Protein AF-A0A4Q8QME8-F1 (afdb_monomer_lite)

Sequence (72 aa):
MKEIKEILSEIILLTNQIELEYPELYKFLEEQPMTIPAENNPKIDRDTLEDYMNGLRQLLEHYVEEHQLRRV

Organism: NCBI:txid2517819

Radius of gyration: 13.66 Å; chains: 1; bounding box: 42×21×31 Å

Foldseek 3Di:
DDDLVNLVVLQVVLLVCCCVVPVVVNVVCVVPPPPPPPDPDPPPPSVVSVVVSVVSVVVVVVVVVVVVVVVD

pLDDT: mean 72.29, std 14.07, range [40.91, 86.0]

Secondary structure (DSSP, 8-state):
---HHHHHHHHHHHHHHHHHH-HHHHHHHHHS------S--TT--HHHHHHHHHHHHHHHHHHHHHHHHTT-

Structure (mmCIF, N/CA/C/O backbone):
data_AF-A0A4Q8QME8-F1
#
_entry.id   AF-A0A4Q8QME8-F1
#
loop_
_atom_site.group_PDB
_atom_site.id
_atom_site.type_symbol
_atom_site.label_atom_id
_atom_site.label_alt_id
_atom_site.label_comp_id
_atom_site.label_asym_id
_atom_site.label_entity_id
_atom_site.label_seq_id
_atom_site.pdbx_PDB_ins_code
_atom_site.Cartn_x
_atom_site.Cartn_y
_atom_site.Cartn_z
_atom_site.occupancy
_atom_site.B_iso_or_equiv
_atom_site.auth_seq_id
_atom_site.auth_comp_id
_atom_site.auth_asym_id
_atom_site.auth_atom_id
_atom_site.pdbx_PDB_model_num
ATOM 1 N N . MET A 1 1 ? 0.464 12.342 -18.996 1.00 48.03 1 MET A N 1
ATOM 2 C CA . MET A 1 1 ? 0.965 10.985 -18.698 1.00 48.03 1 MET A CA 1
ATOM 3 C C . MET A 1 1 ? 1.611 11.079 -17.334 1.00 48.03 1 MET A C 1
ATOM 5 O O . MET A 1 1 ? 2.434 11.971 -17.193 1.00 48.03 1 MET A O 1
ATOM 9 N N . LYS A 1 2 ? 1.194 10.272 -16.351 1.00 59.75 2 LYS A N 1
ATOM 10 C CA . LYS A 1 2 ? 1.852 10.283 -15.040 1.00 59.75 2 LYS A CA 1
ATOM 11 C C . LYS A 1 2 ? 3.247 9.688 -15.188 1.00 59.75 2 LYS A C 1
ATOM 13 O O . LYS A 1 2 ? 3.402 8.665 -15.860 1.00 59.75 2 LYS A O 1
ATOM 18 N N . GLU A 1 3 ? 4.253 10.352 -14.636 1.00 79.75 3 GLU A N 1
ATOM 19 C CA . GLU A 1 3 ? 5.610 9.807 -14.639 1.00 79.75 3 GLU A CA 1
ATOM 20 C C . GLU A 1 3 ? 5.696 8.603 -13.692 1.00 79.75 3 GLU A C 1
ATOM 22 O O . GLU A 1 3 ? 4.985 8.530 -12.692 1.00 79.75 3 GLU A O 1
ATOM 27 N N . ILE A 1 4 ? 6.617 7.672 -13.963 1.00 76.69 4 ILE A N 1
ATOM 28 C CA . ILE A 1 4 ? 6.923 6.542 -13.063 1.00 76.69 4 ILE A CA 1
ATOM 29 C C . ILE A 1 4 ? 7.183 7.034 -11.630 1.00 76.69 4 ILE A C 1
ATOM 31 O O . ILE A 1 4 ? 6.770 6.405 -10.661 1.00 76.69 4 ILE A O 1
ATOM 35 N N . LYS A 1 5 ? 7.818 8.204 -11.505 1.00 76.81 5 LYS A N 1
ATOM 36 C CA . LYS A 1 5 ? 8.066 8.875 -10.227 1.00 76.81 5 LYS A CA 1
ATOM 37 C C . LYS A 1 5 ? 6.779 9.251 -9.494 1.00 76.81 5 LYS A C 1
ATOM 39 O O . LYS A 1 5 ? 6.725 9.084 -8.285 1.00 76.81 5 LYS A O 1
ATOM 44 N N . GLU A 1 6 ? 5.755 9.722 -10.205 1.00 83.38 6 GLU A N 1
ATOM 45 C CA . GLU A 1 6 ? 4.466 10.054 -9.590 1.00 83.38 6 GLU A CA 1
ATOM 46 C C . GLU A 1 6 ? 3.757 8.799 -9.085 1.00 83.38 6 GLU A C 1
ATOM 48 O O . GLU A 1 6 ? 3.249 8.802 -7.970 1.00 83.38 6 GLU A O 1
ATOM 53 N N . ILE A 1 7 ? 3.778 7.712 -9.863 1.00 82.31 7 ILE A N 1
ATOM 54 C CA . ILE A 1 7 ? 3.186 6.428 -9.455 1.00 82.31 7 ILE A CA 1
ATOM 55 C C . ILE A 1 7 ? 3.901 5.890 -8.211 1.00 82.31 7 ILE A C 1
ATOM 57 O O . ILE A 1 7 ? 3.252 5.487 -7.252 1.00 82.31 7 ILE A O 1
ATOM 61 N N . LEU A 1 8 ? 5.236 5.950 -8.181 1.00 80.00 8 LEU A N 1
ATOM 62 C CA . LEU A 1 8 ? 6.020 5.580 -7.001 1.00 80.00 8 LEU A CA 1
ATOM 63 C C . LEU A 1 8 ? 5.694 6.460 -5.792 1.00 80.00 8 LEU A C 1
ATOM 65 O O . LEU A 1 8 ? 5.534 5.936 -4.694 1.00 80.00 8 LEU A O 1
ATOM 69 N N . SER A 1 9 ? 5.568 7.776 -5.974 1.00 83.56 9 SER A N 1
ATOM 70 C CA . SER A 1 9 ? 5.155 8.672 -4.893 1.00 83.56 9 SER A CA 1
ATOM 71 C C . SER A 1 9 ? 3.764 8.327 -4.366 1.00 83.56 9 SER A C 1
ATOM 73 O O . SER A 1 9 ? 3.586 8.302 -3.152 1.00 83.56 9 SER A O 1
ATOM 75 N N . GLU A 1 10 ? 2.799 8.016 -5.235 1.00 84.69 10 GLU A N 1
ATOM 76 C CA . GLU A 1 10 ? 1.469 7.581 -4.797 1.00 84.69 10 GLU A CA 1
ATOM 77 C C . GLU A 1 10 ? 1.522 6.243 -4.056 1.00 84.69 10 GLU A C 1
ATOM 79 O O . GLU A 1 10 ? 0.905 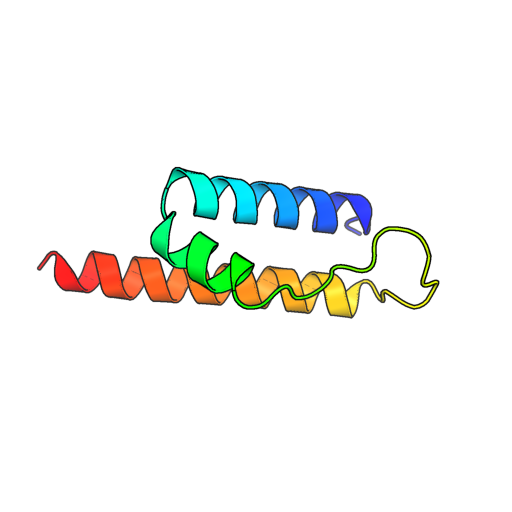6.132 -3.003 1.00 84.69 10 GLU A O 1
ATOM 84 N N . ILE A 1 11 ? 2.302 5.264 -4.533 1.00 84.12 11 ILE A N 1
ATOM 85 C CA . ILE A 1 11 ? 2.513 3.988 -3.830 1.00 84.12 11 ILE A CA 1
ATOM 86 C C . ILE A 1 11 ? 3.073 4.240 -2.428 1.00 84.12 11 ILE A C 1
ATOM 88 O O . ILE A 1 11 ? 2.517 3.729 -1.462 1.00 84.12 11 ILE A O 1
ATOM 92 N N . ILE A 1 12 ? 4.129 5.053 -2.309 1.00 82.50 12 ILE A N 1
ATOM 93 C CA . ILE A 1 12 ? 4.767 5.371 -1.023 1.00 82.50 12 ILE A CA 1
ATOM 94 C C . ILE A 1 12 ? 3.775 6.059 -0.084 1.00 82.50 12 ILE A C 1
ATOM 96 O O . ILE A 1 12 ? 3.722 5.726 1.099 1.00 82.50 12 ILE A O 1
ATOM 100 N N . LEU A 1 13 ? 2.991 7.016 -0.584 1.00 85.88 13 LEU A N 1
ATOM 101 C CA . LEU A 1 13 ? 1.969 7.690 0.217 1.00 85.88 13 LEU A CA 1
ATOM 102 C C . LEU A 1 13 ? 0.901 6.704 0.694 1.00 85.88 13 LEU A C 1
ATOM 104 O O . LEU A 1 13 ? 0.555 6.718 1.872 1.00 85.88 13 LEU A O 1
ATOM 108 N N . LEU A 1 14 ? 0.432 5.820 -0.190 1.00 85.00 14 LEU A N 1
ATOM 109 C CA . LEU A 1 14 ? -0.582 4.825 0.138 1.00 85.00 14 LEU A CA 1
AT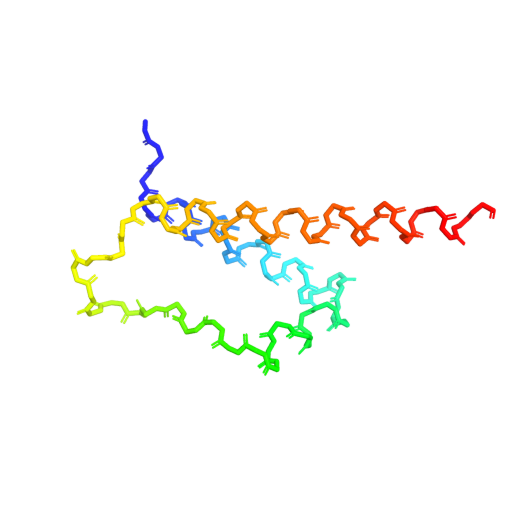OM 110 C C . LEU A 1 14 ? -0.061 3.837 1.187 1.00 85.00 14 LEU A C 1
ATOM 112 O O . LEU A 1 14 ? -0.741 3.589 2.175 1.00 85.00 14 LEU A O 1
ATOM 116 N N . THR A 1 15 ? 1.164 3.325 1.035 1.00 82.94 15 THR A N 1
ATOM 117 C CA . THR A 1 15 ? 1.762 2.413 2.020 1.00 82.94 15 THR A CA 1
ATOM 118 C C . THR A 1 15 ? 2.037 3.099 3.354 1.00 82.94 15 THR A C 1
ATOM 120 O O . THR A 1 15 ? 1.803 2.482 4.384 1.00 82.94 15 THR A O 1
ATOM 123 N N . ASN A 1 16 ? 2.454 4.372 3.364 1.00 84.38 16 ASN A N 1
ATOM 124 C CA . ASN A 1 16 ? 2.603 5.144 4.607 1.00 84.38 16 ASN A CA 1
ATOM 125 C C . ASN A 1 16 ? 1.254 5.369 5.302 1.00 84.38 16 ASN A C 1
ATOM 127 O O . ASN A 1 16 ? 1.163 5.269 6.522 1.00 84.38 16 ASN A O 1
ATOM 131 N N . GLN A 1 17 ? 0.193 5.671 4.548 1.00 84.38 17 GLN A N 1
ATOM 132 C CA . GLN A 1 17 ? -1.149 5.765 5.125 1.00 84.38 17 GLN A CA 1
ATOM 133 C C . GLN A 1 17 ? -1.597 4.425 5.702 1.00 84.38 17 GLN A C 1
ATOM 135 O O . GLN A 1 17 ? -2.142 4.392 6.799 1.00 84.38 17 GLN A O 1
ATOM 140 N N . ILE A 1 18 ? -1.327 3.321 5.004 1.00 83.62 18 ILE A N 1
ATOM 141 C CA . ILE A 1 18 ? -1.613 1.977 5.505 1.00 83.62 18 ILE A CA 1
ATOM 142 C C . ILE A 1 18 ? -0.807 1.694 6.779 1.00 83.62 18 ILE A C 1
ATOM 144 O O . ILE A 1 18 ? -1.378 1.200 7.736 1.00 83.62 18 ILE A O 1
ATOM 148 N N . GLU A 1 19 ? 0.471 2.058 6.856 1.00 83.00 19 GLU A N 1
ATOM 149 C CA . GLU A 1 19 ? 1.282 1.912 8.07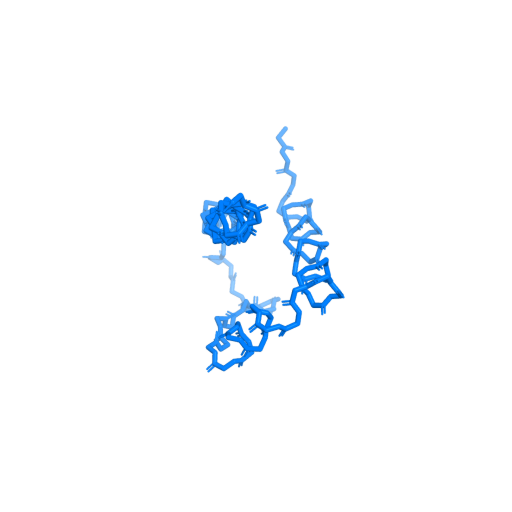4 1.00 83.00 19 GLU A CA 1
ATOM 150 C C . GLU A 1 19 ? 0.704 2.687 9.268 1.00 83.00 19 GLU A C 1
ATOM 152 O O . GLU A 1 19 ? 0.626 2.159 10.378 1.00 83.00 19 GLU A O 1
ATOM 157 N N . LEU A 1 20 ? 0.273 3.930 9.038 1.00 84.06 20 LEU A N 1
ATOM 158 C CA . LEU A 1 20 ? -0.213 4.825 10.089 1.00 84.06 20 LEU A CA 1
ATOM 159 C C . LEU A 1 20 ? -1.652 4.521 10.526 1.00 84.06 20 LEU A C 1
ATOM 161 O O . LEU A 1 20 ? -1.952 4.554 11.719 1.00 84.06 20 LEU A O 1
ATOM 165 N N . GLU A 1 21 ? -2.549 4.265 9.574 1.00 84.06 21 GLU A N 1
ATOM 166 C CA . GLU A 1 21 ? -3.984 4.077 9.822 1.00 84.06 21 GLU A CA 1
ATOM 167 C C . GLU A 1 21 ? -4.362 2.596 9.981 1.00 84.06 21 GLU A C 1
ATOM 169 O O . GLU A 1 21 ? -5.287 2.273 10.727 1.00 84.06 21 GLU A O 1
ATOM 174 N N . TYR A 1 22 ? -3.631 1.690 9.324 1.00 84.88 22 TYR A N 1
ATOM 175 C CA . TYR A 1 22 ? -3.915 0.252 9.252 1.00 84.88 22 TYR A CA 1
ATOM 176 C C . TYR A 1 22 ? -2.647 -0.601 9.474 1.00 84.88 22 TYR A C 1
ATOM 178 O O . TYR A 1 22 ? -2.294 -1.422 8.618 1.00 84.88 22 TYR A O 1
ATOM 186 N N . PRO A 1 23 ? -1.955 -0.458 10.622 1.00 81.38 23 PRO A N 1
ATOM 187 C CA . PRO A 1 23 ? -0.683 -1.138 10.882 1.00 81.38 23 PRO A CA 1
ATOM 188 C C . PRO A 1 23 ? -0.782 -2.667 10.779 1.00 81.38 23 PRO A C 1
ATOM 190 O O . PRO A 1 23 ? 0.201 -3.334 10.477 1.00 81.38 23 PRO A O 1
ATOM 193 N N . GLU A 1 24 ? -1.970 -3.240 10.991 1.00 81.94 24 GLU A N 1
ATOM 194 C CA . GLU A 1 24 ? -2.243 -4.668 10.788 1.00 81.94 24 GLU A CA 1
ATOM 195 C C . GLU A 1 24 ? -2.085 -5.086 9.320 1.00 81.94 24 GLU A C 1
ATOM 197 O O . GLU A 1 24 ? -1.471 -6.112 9.032 1.00 81.94 24 GLU A O 1
ATOM 202 N N . LEU A 1 25 ? -2.582 -4.266 8.391 1.00 79.62 25 LEU A N 1
ATOM 203 C CA . LEU A 1 25 ? -2.457 -4.484 6.953 1.00 79.62 25 LEU A CA 1
ATOM 204 C C . LEU A 1 25 ? -1.010 -4.265 6.492 1.00 79.62 25 LEU A C 1
ATOM 206 O O . LEU A 1 25 ? -0.489 -5.034 5.689 1.00 79.62 25 LEU A O 1
ATOM 210 N N . TYR A 1 26 ? -0.346 -3.241 7.039 1.00 77.88 26 TYR A N 1
ATOM 211 C CA . TYR A 1 26 ? 1.061 -2.965 6.749 1.00 77.88 26 TYR A CA 1
ATOM 212 C C . TYR A 1 26 ? 1.971 -4.108 7.198 1.00 77.88 26 TYR A C 1
ATOM 214 O O . TYR A 1 26 ? 2.866 -4.513 6.467 1.00 77.88 26 TYR A O 1
ATOM 222 N N . LYS A 1 27 ? 1.688 -4.706 8.356 1.00 72.50 27 LYS A N 1
ATOM 223 C CA . LYS A 1 27 ? 2.430 -5.863 8.858 1.00 72.50 27 LYS A CA 1
ATOM 224 C C . LYS A 1 27 ? 2.320 -7.075 7.927 1.00 72.50 27 LYS A C 1
ATOM 226 O O . LYS A 1 27 ? 3.315 -7.752 7.697 1.00 72.50 27 LYS A O 1
ATOM 231 N N . PHE A 1 28 ? 1.148 -7.299 7.326 1.00 72.56 28 PHE A N 1
ATOM 232 C CA . PHE A 1 28 ? 0.968 -8.308 6.273 1.00 72.56 28 PHE A CA 1
ATOM 233 C C . PHE A 1 28 ? 1.815 -8.012 5.023 1.00 72.56 28 PHE A C 1
ATOM 235 O O . PHE A 1 28 ? 2.332 -8.940 4.400 1.00 72.56 28 PHE A O 1
ATOM 242 N N . LEU A 1 29 ? 1.984 -6.733 4.669 1.00 69.94 29 LEU A N 1
ATOM 243 C CA . LEU A 1 29 ? 2.846 -6.299 3.564 1.00 69.94 29 LEU A CA 1
ATOM 244 C C . LEU A 1 29 ? 4.342 -6.431 3.902 1.00 69.94 29 LEU A C 1
ATOM 246 O O . LEU A 1 29 ? 5.122 -6.813 3.036 1.00 69.94 29 LEU A O 1
ATOM 250 N N . GLU A 1 30 ? 4.758 -6.174 5.145 1.00 63.81 30 GLU A N 1
ATOM 251 C CA . GLU A 1 30 ? 6.141 -6.403 5.593 1.00 63.81 30 GLU A CA 1
ATOM 252 C C . GLU A 1 30 ? 6.513 -7.893 5.615 1.00 63.81 30 GLU A C 1
ATOM 254 O O . GLU A 1 30 ? 7.646 -8.253 5.290 1.00 63.81 30 GLU A O 1
ATOM 259 N N . GLU A 1 31 ? 5.569 -8.776 5.963 1.00 57.16 31 GLU A N 1
ATOM 260 C CA . GLU A 1 31 ? 5.793 -10.229 5.957 1.00 57.16 31 GLU A CA 1
ATOM 261 C C . GLU A 1 31 ? 5.924 -10.809 4.538 1.00 57.16 31 GLU A C 1
ATOM 263 O O . GLU A 1 31 ? 6.563 -11.848 4.348 1.00 57.16 31 GLU A O 1
ATOM 268 N N . GLN A 1 32 ? 5.390 -10.123 3.525 1.00 54.09 32 GLN A N 1
ATOM 269 C CA . GLN A 1 32 ? 5.621 -10.431 2.118 1.00 54.09 32 GLN A CA 1
ATOM 270 C C . GLN A 1 32 ? 6.320 -9.257 1.432 1.00 54.09 32 GLN A C 1
ATOM 272 O O . GLN A 1 32 ? 5.658 -8.500 0.721 1.00 54.09 32 GLN A O 1
ATOM 277 N N . PRO A 1 33 ?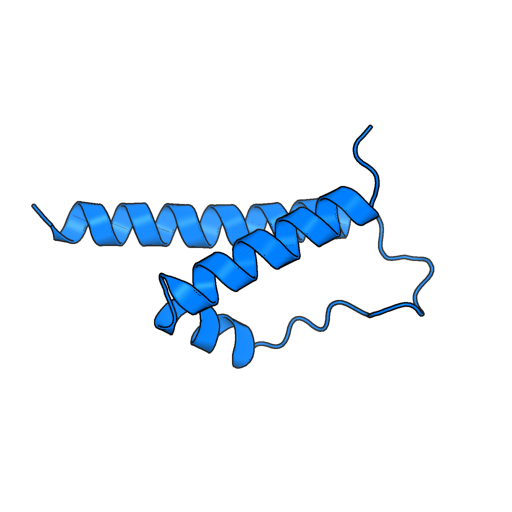 7.653 -9.113 1.574 1.00 49.94 33 PRO A N 1
ATOM 278 C CA . PRO A 1 33 ? 8.382 -8.056 0.898 1.00 49.94 33 PRO A CA 1
ATOM 279 C C . PRO A 1 33 ? 8.297 -8.308 -0.607 1.00 49.94 33 PRO A C 1
ATOM 281 O O . PRO A 1 33 ? 9.109 -9.029 -1.190 1.00 49.94 33 PRO A O 1
ATOM 284 N N . MET A 1 34 ? 7.300 -7.715 -1.260 1.00 51.03 34 MET A N 1
ATOM 285 C CA . MET A 1 34 ? 7.330 -7.521 -2.694 1.00 51.03 34 MET A CA 1
ATOM 286 C C . MET A 1 34 ? 8.436 -6.495 -2.893 1.00 51.03 34 MET A C 1
ATOM 288 O O . MET A 1 34 ? 8.246 -5.297 -2.705 1.00 51.03 34 MET A O 1
ATOM 292 N N . THR A 1 35 ? 9.650 -6.996 -3.116 1.00 49.97 35 THR A N 1
ATOM 293 C CA . THR A 1 35 ? 10.841 -6.184 -3.315 1.00 49.97 35 THR A CA 1
ATOM 294 C C . THR A 1 35 ? 10.561 -5.275 -4.499 1.00 49.97 35 THR A C 1
ATOM 296 O O . THR A 1 35 ? 10.708 -5.714 -5.639 1.00 49.97 35 THR A O 1
ATOM 299 N N . ILE A 1 36 ? 10.129 -4.036 -4.255 1.00 52.34 36 ILE A N 1
ATOM 300 C CA . ILE A 1 36 ? 10.153 -3.007 -5.285 1.00 52.34 36 ILE A CA 1
ATOM 301 C C . ILE A 1 36 ? 11.638 -2.860 -5.604 1.00 52.34 36 ILE A C 1
ATOM 303 O O . ILE A 1 36 ? 12.396 -2.442 -4.724 1.00 52.34 36 ILE A O 1
ATOM 307 N N . PRO A 1 37 ? 12.105 -3.294 -6.789 1.00 46.91 37 PRO A N 1
ATOM 308 C CA . PRO A 1 37 ? 13.520 -3.266 -7.092 1.00 46.91 37 PRO A CA 1
ATOM 309 C C . PRO A 1 37 ? 13.916 -1.799 -7.211 1.00 46.91 37 PRO A C 1
ATOM 311 O O . PRO A 1 37 ? 13.675 -1.156 -8.231 1.00 46.91 37 PRO A O 1
ATOM 314 N N . ALA A 1 38 ? 14.485 -1.255 -6.142 1.00 44.94 38 ALA A N 1
ATOM 315 C CA . ALA A 1 38 ? 15.049 0.073 -6.165 1.00 44.94 38 ALA A CA 1
ATOM 316 C C . ALA A 1 38 ? 16.199 0.081 -7.188 1.00 44.94 38 ALA A C 1
ATOM 318 O O . ALA A 1 38 ? 17.181 -0.655 -7.090 1.00 44.94 38 ALA A O 1
ATOM 319 N N . GLU A 1 39 ? 16.007 0.905 -8.212 1.00 47.62 39 GLU A N 1
ATOM 320 C CA . GLU A 1 39 ? 17.044 1.592 -8.984 1.00 47.62 39 GLU A CA 1
ATOM 321 C C . GLU A 1 39 ? 17.885 0.814 -10.012 1.00 47.62 39 GLU A C 1
ATOM 323 O O . GLU A 1 39 ? 18.534 1.475 -10.816 1.00 47.62 39 GLU A O 1
ATOM 328 N N . ASN A 1 40 ? 17.839 -0.524 -10.112 1.00 46.28 40 ASN A N 1
ATOM 329 C CA . ASN A 1 40 ? 18.762 -1.247 -11.022 1.00 46.28 40 ASN A CA 1
ATOM 330 C C . ASN A 1 40 ? 18.160 -2.168 -12.098 1.00 46.28 40 ASN A C 1
ATOM 332 O O . ASN A 1 40 ? 18.914 -2.823 -12.818 1.00 46.28 40 ASN A O 1
ATOM 336 N N . ASN A 1 41 ? 16.836 -2.206 -12.276 1.00 45.50 41 ASN A N 1
ATOM 337 C CA . ASN A 1 41 ? 16.226 -2.991 -13.355 1.00 45.50 41 ASN A CA 1
ATOM 338 C C . ASN A 1 41 ? 15.587 -2.082 -14.418 1.00 45.50 41 ASN A C 1
ATOM 340 O O . ASN A 1 41 ? 14.538 -1.497 -14.155 1.00 45.50 41 ASN A O 1
ATOM 344 N N . PRO A 1 42 ? 16.124 -2.013 -15.653 1.00 53.06 42 PRO A N 1
ATOM 345 C CA . PRO A 1 42 ? 15.547 -1.228 -16.754 1.00 53.06 42 PRO A CA 1
ATOM 346 C C . PRO A 1 42 ? 14.229 -1.808 -17.321 1.00 53.06 42 PRO A C 1
ATOM 348 O O . PRO A 1 42 ? 13.844 -1.484 -18.439 1.00 53.06 42 PRO A O 1
ATOM 351 N N . LYS A 1 43 ? 13.551 -2.686 -16.570 1.00 54.03 43 LYS A N 1
ATOM 352 C CA . LYS A 1 43 ? 12.307 -3.391 -16.927 1.00 54.03 43 LYS A CA 1
ATOM 353 C C . LYS A 1 43 ? 11.247 -3.326 -15.821 1.00 54.03 43 LYS A C 1
ATOM 355 O O . LYS A 1 43 ? 10.396 -4.204 -15.721 1.00 54.03 43 LYS A O 1
ATOM 360 N N . ILE A 1 44 ? 11.304 -2.324 -14.946 1.00 60.78 44 ILE A N 1
ATOM 361 C CA . ILE A 1 44 ? 10.091 -1.952 -14.216 1.00 60.78 44 ILE A CA 1
ATOM 362 C C . ILE A 1 44 ? 9.250 -1.167 -15.214 1.00 60.78 44 ILE A C 1
ATOM 364 O O . ILE A 1 44 ? 9.421 0.040 -15.390 1.00 60.78 44 ILE A O 1
ATOM 368 N N . ASP A 1 45 ? 8.415 -1.897 -15.945 1.00 68.12 45 ASP A N 1
ATOM 369 C CA . ASP A 1 45 ? 7.412 -1.289 -16.795 1.00 68.12 45 ASP A CA 1
ATOM 370 C C . ASP A 1 45 ? 6.444 -0.508 -15.911 1.00 68.12 45 ASP A C 1
ATOM 372 O O . ASP A 1 45 ? 6.059 -0.936 -14.820 1.00 68.12 45 ASP A O 1
ATOM 376 N N . ARG A 1 46 ? 6.060 0.673 -16.396 1.00 74.00 46 ARG A N 1
ATOM 377 C CA . ARG A 1 46 ? 5.053 1.524 -15.760 1.00 74.00 46 ARG A CA 1
ATOM 378 C C . ARG A 1 46 ? 3.792 0.725 -15.407 1.00 74.00 46 ARG A C 1
ATOM 380 O O . ARG A 1 46 ? 3.212 0.952 -14.353 1.00 74.00 46 ARG A O 1
ATOM 387 N N . ASP A 1 47 ? 3.441 -0.225 -16.267 1.00 76.19 47 ASP A N 1
ATOM 388 C CA . ASP A 1 47 ? 2.327 -1.155 -16.103 1.00 76.19 47 ASP A CA 1
ATOM 389 C C . ASP A 1 47 ? 2.433 -1.961 -14.802 1.00 76.19 47 ASP A C 1
ATOM 391 O O . ASP A 1 47 ? 1.485 -2.005 -14.031 1.00 76.19 47 ASP A O 1
ATOM 395 N N . THR A 1 48 ? 3.615 -2.495 -14.479 1.00 77.38 48 THR A N 1
ATOM 396 C CA . THR A 1 48 ? 3.851 -3.263 -13.247 1.00 77.38 48 THR A CA 1
ATOM 397 C C . THR A 1 48 ? 3.673 -2.408 -11.992 1.00 77.38 48 THR A C 1
ATOM 399 O O . THR A 1 48 ? 3.174 -2.886 -10.977 1.00 77.38 48 THR A O 1
ATOM 402 N N . LEU A 1 49 ? 4.081 -1.136 -12.039 1.00 76.94 49 LEU A N 1
ATOM 403 C CA . LEU A 1 49 ? 3.885 -0.214 -10.917 1.00 76.94 49 LEU A CA 1
ATOM 404 C C . LEU A 1 49 ? 2.425 0.210 -10.779 1.00 76.94 49 LEU A C 1
ATOM 406 O O . LEU A 1 49 ? 1.933 0.315 -9.659 1.00 76.94 49 LEU A O 1
ATOM 410 N N . GLU A 1 50 ? 1.733 0.451 -11.895 1.00 79.38 50 GLU A N 1
ATOM 411 C CA . GLU A 1 50 ? 0.297 0.736 -11.872 1.00 79.38 50 GLU A CA 1
ATOM 412 C C . GLU A 1 50 ? -0.496 -0.467 -11.356 1.00 79.38 50 GLU A C 1
ATOM 414 O O . GLU A 1 50 ? -1.368 -0.276 -10.514 1.00 79.38 50 GLU A O 1
ATOM 419 N N . ASP A 1 51 ? -0.153 -1.688 -11.769 1.00 81.44 51 ASP A N 1
ATOM 420 C CA . ASP A 1 51 ? -0.775 -2.924 -11.287 1.00 81.44 51 ASP A CA 1
ATOM 421 C C . ASP A 1 51 ? -0.545 -3.116 -9.780 1.00 81.44 51 ASP A C 1
ATOM 423 O O . ASP A 1 51 ? -1.494 -3.336 -9.028 1.00 81.44 51 ASP A O 1
ATOM 427 N N . TYR A 1 52 ? 0.685 -2.890 -9.304 1.00 81.25 52 TYR A N 1
ATOM 428 C CA . TYR A 1 52 ? 1.002 -2.932 -7.875 1.00 81.25 52 TYR A CA 1
ATOM 429 C C . TYR A 1 52 ? 0.235 -1.873 -7.067 1.00 81.25 52 TYR A C 1
ATOM 431 O O . TYR A 1 52 ? -0.351 -2.174 -6.025 1.00 81.25 52 TYR A O 1
ATOM 439 N N . MET A 1 53 ? 0.193 -0.630 -7.557 1.00 83.25 53 MET A N 1
ATOM 440 C CA . MET A 1 53 ? -0.576 0.453 -6.936 1.00 83.25 53 MET A CA 1
ATOM 441 C C . MET A 1 53 ? -2.068 0.111 -6.878 1.00 83.25 53 MET A C 1
ATOM 443 O O . MET A 1 53 ? -2.732 0.387 -5.877 1.00 83.25 53 MET A O 1
ATOM 447 N N . ASN A 1 54 ? -2.599 -0.484 -7.946 1.00 84.44 54 ASN A N 1
ATOM 448 C CA . ASN A 1 54 ? -3.999 -0.867 -8.027 1.00 84.44 54 ASN A CA 1
ATOM 449 C C . ASN A 1 54 ? -4.312 -2.020 -7.064 1.00 84.44 54 ASN A C 1
ATOM 451 O O . ASN A 1 54 ? -5.312 -1.958 -6.356 1.00 84.44 54 ASN A O 1
ATOM 455 N N . GLY A 1 55 ? -3.417 -3.004 -6.943 1.00 83.38 55 GLY A N 1
ATOM 456 C CA . GLY A 1 55 ? -3.529 -4.080 -5.958 1.00 83.38 55 GLY A CA 1
ATOM 457 C C . GLY A 1 55 ? -3.549 -3.563 -4.517 1.00 83.38 55 GLY A C 1
ATOM 458 O O . GLY A 1 55 ? -4.405 -3.967 -3.732 1.00 83.38 55 GLY A O 1
ATOM 459 N N . LEU A 1 56 ? -2.671 -2.612 -4.178 1.00 82.25 56 LEU A N 1
ATOM 460 C CA . LEU A 1 56 ? -2.677 -1.964 -2.861 1.00 82.25 56 LEU A CA 1
ATOM 461 C C . LEU A 1 56 ? -3.970 -1.185 -2.599 1.00 82.25 56 LEU A C 1
ATOM 463 O O . LEU A 1 56 ? -4.519 -1.262 -1.501 1.00 82.25 56 LEU A O 1
ATOM 467 N N . ARG A 1 57 ? -4.475 -0.454 -3.601 1.00 84.88 57 ARG A N 1
ATOM 468 C CA . ARG A 1 57 ? -5.758 0.255 -3.499 1.00 84.88 57 ARG A CA 1
ATOM 469 C C . ARG A 1 57 ? -6.918 -0.698 -3.284 1.00 84.88 57 ARG A C 1
ATOM 471 O O . ARG A 1 57 ? -7.686 -0.473 -2.360 1.00 84.88 57 ARG A O 1
ATOM 478 N N . GLN A 1 58 ? -7.008 -1.769 -4.067 1.00 86.00 58 GLN A N 1
ATOM 479 C CA . GLN A 1 58 ? -8.060 -2.767 -3.898 1.00 86.00 58 GLN A CA 1
ATOM 480 C C . GLN A 1 58 ? -7.983 -3.436 -2.529 1.00 86.00 58 GLN A C 1
ATOM 482 O O . GLN A 1 58 ? -9.008 -3.594 -1.879 1.00 86.00 58 GLN A O 1
ATOM 487 N N . LEU A 1 59 ? -6.785 -3.789 -2.054 1.00 83.19 59 LEU A N 1
ATOM 488 C CA . LEU A 1 59 ? -6.608 -4.358 -0.718 1.00 83.19 59 LEU A CA 1
ATOM 489 C C . LEU A 1 59 ? -7.123 -3.400 0.364 1.00 83.19 59 LEU A C 1
ATOM 491 O O . LEU A 1 59 ? -7.843 -3.819 1.269 1.00 83.19 59 LEU A O 1
ATOM 495 N N . LEU A 1 60 ? -6.776 -2.116 0.251 1.00 83.19 60 LEU A N 1
ATOM 496 C CA . LEU A 1 60 ? -7.231 -1.083 1.172 1.00 83.19 60 LEU A CA 1
ATOM 497 C C . LEU A 1 60 ? -8.746 -0.871 1.085 1.00 83.19 60 LEU A C 1
ATOM 499 O O . LEU A 1 60 ? -9.394 -0.798 2.122 1.00 83.19 60 LEU A O 1
ATOM 503 N N . GLU A 1 61 ? -9.315 -0.799 -0.118 1.00 85.19 61 GLU A N 1
ATOM 504 C CA . GLU A 1 61 ? -10.759 -0.674 -0.331 1.00 85.19 61 GLU A CA 1
ATOM 505 C C . GLU A 1 61 ? -11.501 -1.861 0.273 1.00 85.19 61 GLU A C 1
ATOM 507 O O . GLU A 1 61 ? -12.371 -1.647 1.108 1.00 85.19 61 GLU A O 1
ATOM 512 N N . HIS A 1 62 ? -11.096 -3.095 -0.035 1.00 85.19 62 HIS A N 1
ATOM 513 C CA . HIS A 1 62 ? -11.686 -4.296 0.551 1.00 85.19 62 HIS A CA 1
ATOM 514 C C . HIS A 1 62 ? -11.596 -4.291 2.073 1.00 85.19 62 HIS A C 1
ATOM 516 O O . HIS A 1 62 ? -12.575 -4.605 2.746 1.00 85.19 62 HIS A O 1
ATOM 522 N N . TYR A 1 63 ? -10.443 -3.907 2.625 1.00 83.50 63 TYR A N 1
ATOM 523 C CA . TYR A 1 63 ? -10.289 -3.812 4.067 1.00 83.50 63 TYR A CA 1
ATOM 524 C C . TYR A 1 63 ? -11.225 -2.763 4.653 1.00 83.50 63 TYR A C 1
ATOM 526 O O . TYR A 1 63 ? -11.944 -3.065 5.595 1.00 83.50 63 TYR A O 1
ATOM 534 N N . VAL A 1 64 ? -11.258 -1.552 4.095 1.00 82.81 64 VAL A N 1
ATOM 535 C CA . VAL A 1 64 ? -12.142 -0.475 4.550 1.00 82.81 64 VAL A CA 1
ATOM 536 C C . VAL A 1 64 ? -13.601 -0.899 4.426 1.00 82.81 64 VAL A C 1
ATOM 538 O O . VAL A 1 64 ? -14.343 -0.723 5.384 1.00 82.81 64 VAL A O 1
ATOM 541 N N . GLU A 1 65 ? -14.019 -1.498 3.314 1.00 84.25 65 GLU A N 1
ATOM 542 C CA . GLU A 1 65 ? -15.371 -2.021 3.125 1.00 84.25 65 GLU A CA 1
ATOM 543 C C . GLU A 1 65 ? -15.718 -3.067 4.188 1.00 84.25 65 GLU A C 1
ATOM 545 O O . GLU A 1 65 ? -16.725 -2.911 4.876 1.00 84.25 65 GLU A O 1
ATOM 550 N N . GLU A 1 66 ? -14.872 -4.078 4.402 1.00 79.88 66 GLU A N 1
ATOM 551 C CA . GLU A 1 66 ? -15.069 -5.096 5.442 1.00 79.88 66 GLU A CA 1
ATOM 552 C C . GLU A 1 66 ? -15.095 -4.481 6.853 1.00 79.88 66 GLU A C 1
ATOM 554 O O . GLU A 1 66 ? -15.915 -4.856 7.696 1.00 79.88 66 GLU A O 1
ATOM 559 N N . HIS A 1 67 ? -14.227 -3.505 7.126 1.00 72.44 67 HIS A N 1
ATOM 560 C CA . HIS A 1 67 ? -14.129 -2.857 8.433 1.00 72.44 67 HIS A CA 1
ATOM 561 C C . HIS A 1 67 ? -15.282 -1.878 8.701 1.00 72.44 67 HIS A C 1
ATOM 563 O O . HIS A 1 67 ? -15.688 -1.712 9.854 1.00 72.44 67 HIS A O 1
ATOM 569 N N . GLN A 1 68 ? -15.826 -1.240 7.660 1.00 65.88 68 GLN A N 1
ATOM 570 C CA . GLN A 1 68 ? -17.037 -0.417 7.722 1.00 65.88 68 GLN A CA 1
ATOM 571 C C . GLN A 1 68 ? -18.288 -1.300 7.839 1.00 65.88 68 GLN A C 1
ATOM 573 O O . GLN A 1 68 ? -19.176 -0.990 8.631 1.00 65.88 68 GLN A O 1
ATOM 578 N N . LEU A 1 69 ? -18.333 -2.439 7.138 1.00 58.06 69 LEU A N 1
ATOM 579 C CA . LEU A 1 69 ? -19.408 -3.434 7.231 1.00 58.06 69 LEU A CA 1
ATOM 580 C C . LEU A 1 69 ? -19.473 -4.113 8.605 1.00 58.06 69 LEU A C 1
ATOM 582 O O . LEU A 1 69 ? -20.551 -4.505 9.036 1.00 58.06 69 LEU A O 1
A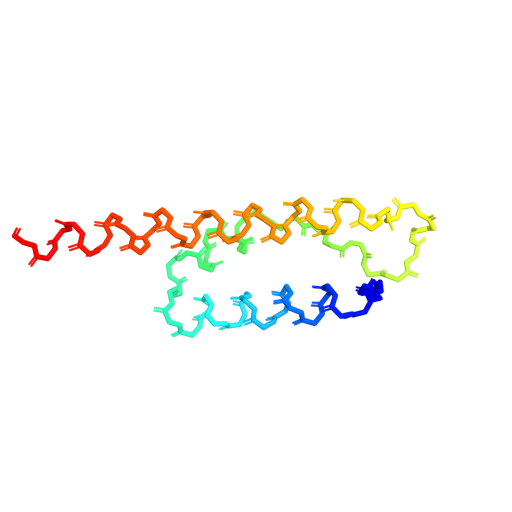TOM 586 N N . ARG A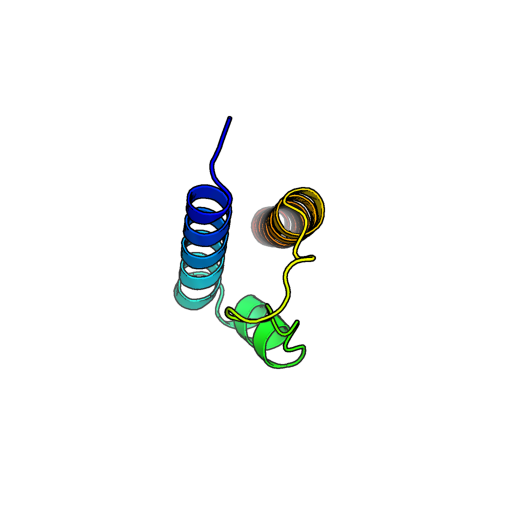 1 70 ? -18.358 -4.218 9.337 1.00 54.22 70 ARG A N 1
ATOM 587 C CA . ARG A 1 70 ? -18.356 -4.713 10.728 1.00 54.22 70 ARG A CA 1
ATOM 588 C C . ARG A 1 70 ? -18.799 -3.680 11.772 1.00 54.22 70 ARG A C 1
ATOM 590 O O . ARG A 1 70 ? -18.868 -4.023 12.950 1.00 54.22 70 ARG A O 1
ATOM 597 N N . ARG A 1 71 ? -19.078 -2.429 11.382 1.00 50.06 71 ARG A N 1
ATOM 598 C CA . ARG A 1 71 ? -19.582 -1.376 12.288 1.00 50.06 71 ARG A CA 1
ATOM 599 C C . ARG A 1 71 ? -21.111 -1.218 12.292 1.00 50.06 71 ARG A C 1
ATOM 601 O O . ARG A 1 71 ? -21.585 -0.291 12.950 1.00 50.06 71 ARG A O 1
ATOM 608 N N . VAL A 1 72 ? -21.867 -2.087 11.613 1.00 40.91 72 VAL A N 1
ATOM 609 C CA . VAL A 1 72 ? -23.346 -2.109 11.654 1.00 40.91 72 VAL A CA 1
ATOM 610 C C . VAL A 1 72 ? -23.906 -3.233 12.513 1.00 40.91 72 VAL A C 1
ATOM 612 O O . VAL A 1 72 ? -23.348 -4.350 12.479 1.00 40.91 72 VAL A O 1
#